Protein AF-D8MAG8-F1 (afdb_monomer_lite)

Sequence (169 aa):
MGEFAESNETASRCKIVIFSQKPRCLEIIASQLLDLYSNIHFLTVTSELCAEKRMEYVEHFQTDNEISILLATTGICGHGFSLTAASVVILVDHNFNPYVDVQAIDRCHRIGQKNAVMVYRLVSNEPNEERLMKYCYAFNYNPLVYKGLRNLSLQPSLRRTKGIERNRQ

pLDDT: mean 76.12, std 20.84, range [33.56, 95.81]

Radius of gyration: 21.83 Å; chains: 1; bounding box: 80×44×45 Å

Organism: Blastocystis hominis (NCBI:txid12968)

Secondary structure (DSSP, 8-state):
---------------EEEEES-HHHHHHHHHHHHHH-TT-EEEEE-TTS-HHHHHHHHHHHHH-SSEEEEEEEGGGGGG----TT-SEEEE-S--SSHHHHHHHHHHHS-TT--SPPEEEE---S-HHHHHHHHHHHHHHT-HHHHHHTTS----S-------------

InterPro domains:
  IPR001650 Helicase, C-terminal domain-like [PF00271] (10-112)
  IPR001650 Helicase, C-terminal domain-like [PS51194] (6-153)
  IPR001650 Helicase, C-terminal domain-like [SM00490] (27-112)
  IPR027417 P-loop containing nucleoside triphosphate hydrolase [G3DSA:3.40.50.300] (5-137)
  IPR027417 P-loop containing nucleoside triphosphate hydrolase [SSF52540] (12-135)
  IPR049730 SNF2/RAD5-like, C-terminal helicase domain [cd18793] (15-123)

Foldseek 3Di:
DDDDDPDPDPPLQAAEEEEDQDVVVLVVVVVVCVVVPVQAAEEEEEPPDDPVVNQVRLVCSQPPSSHRYYYYYLVCLVVDAANLNHQEYEYADADLALVSVVSVVCSNVDDPRPHHHHYHYDADPDPVSVVSVVNSVVVVPPCCVVVCVVPDPDDPDPPDDDDDDDDDD

Structure (mmCIF, N/CA/C/O backbone):
data_AF-D8MAG8-F1
#
_entry.id   AF-D8MAG8-F1
#
loop_
_atom_site.group_PDB
_atom_site.id
_atom_site.type_symbol
_atom_site.label_atom_id
_atom_site.label_alt_id
_atom_site.label_comp_id
_atom_site.label_asym_id
_atom_site.label_entity_id
_atom_site.label_seq_id
_atom_site.pdbx_PDB_ins_code
_atom_site.Cartn_x
_atom_site.Cartn_y
_atom_site.Cartn_z
_atom_site.occupancy
_atom_site.B_iso_or_equiv
_atom_site.auth_seq_id
_atom_site.auth_comp_id
_atom_site.auth_asym_id
_atom_site.auth_atom_id
_atom_site.pdbx_PDB_model_num
ATOM 1 N N . MET A 1 1 ? -22.197 -15.854 -17.498 1.00 35.06 1 MET A N 1
ATOM 2 C CA . MET A 1 1 ? -23.017 -14.967 -16.652 1.00 35.06 1 MET A CA 1
ATOM 3 C C . MET A 1 1 ? -22.955 -15.555 -15.250 1.00 35.06 1 MET A C 1
ATOM 5 O O . MET A 1 1 ? -23.605 -16.560 -15.013 1.00 35.06 1 MET A O 1
ATOM 9 N N . GLY A 1 2 ? -22.031 -15.091 -14.408 1.00 35.12 2 GLY A N 1
ATOM 10 C CA . GLY A 1 2 ? -21.872 -15.591 -13.040 1.00 35.12 2 GLY A CA 1
ATOM 11 C C . GLY A 1 2 ? -22.452 -14.561 -12.086 1.00 35.12 2 GLY A C 1
ATOM 12 O O . GLY A 1 2 ? -21.953 -13.440 -12.045 1.00 35.12 2 GLY A O 1
ATOM 13 N N . GLU A 1 3 ? -23.533 -14.925 -11.406 1.00 41.25 3 GLU A N 1
ATOM 14 C CA . GLU A 1 3 ? -24.166 -14.126 -10.360 1.00 41.25 3 GLU A CA 1
ATOM 15 C C . GLU A 1 3 ? -23.227 -14.050 -9.151 1.00 41.25 3 GLU A C 1
ATOM 17 O O . GLU A 1 3 ? -22.895 -15.068 -8.542 1.00 41.25 3 GLU A O 1
ATOM 22 N N . PHE A 1 4 ? -22.780 -12.843 -8.810 1.00 42.22 4 PHE A N 1
ATOM 23 C CA . PHE A 1 4 ? -22.153 -12.584 -7.520 1.00 42.22 4 PHE A CA 1
ATOM 24 C C . PHE A 1 4 ? -23.272 -12.289 -6.526 1.00 42.22 4 PHE A C 1
ATOM 26 O O . PHE A 1 4 ? -23.980 -11.294 -6.654 1.00 42.22 4 PHE A O 1
ATOM 33 N N . ALA A 1 5 ? -23.455 -13.206 -5.580 1.00 40.31 5 ALA A N 1
ATOM 34 C CA . ALA A 1 5 ? -24.407 -13.076 -4.493 1.00 40.31 5 ALA A CA 1
ATOM 35 C C . ALA A 1 5 ? -24.096 -11.828 -3.649 1.00 40.31 5 ALA A C 1
ATOM 37 O O . ALA A 1 5 ? -22.996 -11.692 -3.112 1.00 40.31 5 ALA A O 1
ATOM 38 N N . GLU A 1 6 ? -25.080 -10.942 -3.502 1.00 44.16 6 GLU A N 1
ATOM 39 C CA . GLU A 1 6 ? -25.105 -9.917 -2.458 1.00 44.16 6 GLU A CA 1
ATOM 40 C C . GLU A 1 6 ? -25.302 -10.601 -1.099 1.00 44.16 6 GLU A C 1
ATOM 42 O O . GLU A 1 6 ? -26.423 -10.825 -0.640 1.00 44.16 6 GLU A O 1
ATOM 47 N N . SER A 1 7 ? -24.207 -10.961 -0.433 1.00 39.91 7 SER A N 1
ATOM 48 C CA . SER A 1 7 ? -24.247 -11.301 0.988 1.00 39.91 7 SER A CA 1
ATOM 49 C C . SER A 1 7 ? -24.123 -10.019 1.812 1.00 39.91 7 SER A C 1
ATOM 51 O O . SER A 1 7 ? -23.028 -9.489 1.996 1.00 39.91 7 SER A O 1
ATOM 53 N N . ASN A 1 8 ? -25.264 -9.545 2.320 1.00 39.97 8 ASN A N 1
ATOM 54 C CA . ASN A 1 8 ? -25.395 -8.546 3.389 1.00 39.97 8 ASN A CA 1
ATOM 55 C C . ASN A 1 8 ? -24.852 -9.098 4.729 1.00 39.97 8 ASN A C 1
ATOM 57 O O . ASN A 1 8 ? -25.583 -9.265 5.703 1.00 39.97 8 ASN A O 1
ATOM 61 N N . GLU A 1 9 ? -23.562 -9.419 4.786 1.00 41.88 9 GLU A N 1
ATOM 62 C CA . GLU A 1 9 ? -22.833 -9.577 6.044 1.00 41.88 9 GLU A CA 1
ATOM 63 C C . GLU A 1 9 ? -22.405 -8.180 6.487 1.00 41.88 9 GLU A C 1
ATOM 65 O O . GLU A 1 9 ? -21.826 -7.451 5.686 1.00 41.88 9 GLU A O 1
ATOM 70 N N . THR A 1 10 ? -22.735 -7.796 7.728 1.00 40.91 10 THR A N 1
ATOM 71 C CA . THR A 1 10 ? -22.288 -6.581 8.433 1.00 40.91 10 THR A CA 1
ATOM 72 C C . THR A 1 10 ? -20.985 -6.074 7.834 1.00 40.91 10 THR A C 1
ATOM 74 O O . THR A 1 10 ? -19.954 -6.667 8.137 1.00 40.91 10 THR A O 1
ATOM 77 N N . ALA A 1 11 ? -21.035 -5.072 6.942 1.00 47.59 11 ALA A N 1
ATOM 78 C CA . ALA A 1 11 ? -19.896 -4.718 6.100 1.00 47.59 11 ALA A CA 1
ATOM 79 C C . ALA A 1 11 ? -18.703 -4.414 7.004 1.00 47.59 11 ALA A C 1
ATOM 81 O O . ALA A 1 11 ? -18.608 -3.335 7.594 1.00 47.59 11 ALA A O 1
ATOM 82 N N . SER A 1 12 ? -17.836 -5.410 7.196 1.00 54.12 12 SER A N 1
ATOM 83 C CA . SER A 1 12 ? -16.682 -5.295 8.063 1.00 54.12 12 SER A CA 1
ATOM 84 C C . SER A 1 12 ? -15.835 -4.240 7.392 1.00 54.12 12 SER A C 1
ATOM 86 O O . SER A 1 12 ? -15.347 -4.475 6.291 1.00 54.12 12 SER A O 1
ATOM 88 N N . ARG A 1 13 ? -15.790 -3.048 7.986 1.00 68.56 13 ARG A N 1
ATOM 89 C CA . ARG A 1 13 ? -15.287 -1.832 7.349 1.00 68.56 13 ARG A CA 1
ATOM 90 C C . ARG A 1 13 ? -13.911 -2.116 6.744 1.00 68.56 13 ARG A C 1
ATOM 92 O O . AR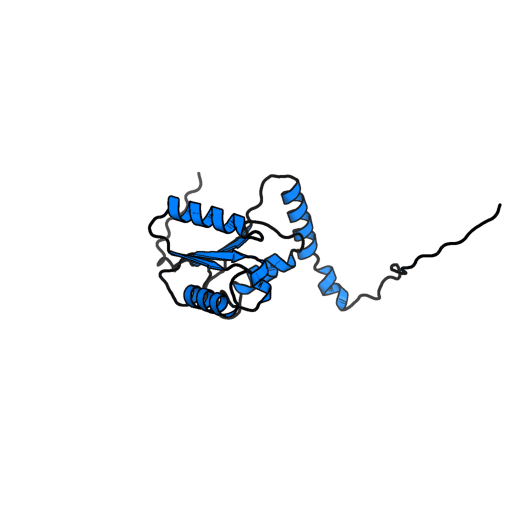G A 1 13 ? -12.940 -2.319 7.470 1.00 68.56 13 ARG A O 1
ATOM 99 N N . CYS A 1 14 ? -13.869 -2.241 5.418 1.00 84.25 14 CYS A N 1
ATOM 100 C CA . CYS A 1 14 ? -12.692 -2.720 4.710 1.00 84.25 14 CYS A CA 1
ATOM 101 C C . CYS A 1 14 ? -11.677 -1.588 4.615 1.00 84.25 14 CYS A C 1
ATOM 103 O O . CYS A 1 14 ? -11.931 -0.587 3.947 1.00 84.25 14 CYS A O 1
ATOM 105 N N . LYS A 1 15 ? -10.518 -1.761 5.251 1.00 91.56 15 LYS A N 1
ATOM 106 C CA . LYS A 1 15 ? -9.388 -0.849 5.075 1.00 91.56 15 LYS A CA 1
ATOM 107 C C . LYS A 1 15 ? -8.450 -1.383 4.006 1.00 91.56 15 LYS A C 1
ATOM 109 O O . LYS A 1 15 ? -8.088 -2.565 4.016 1.00 91.56 15 LYS A O 1
ATOM 114 N N . ILE A 1 16 ? -8.067 -0.504 3.091 1.00 93.44 16 ILE A N 1
ATOM 115 C CA . ILE A 1 16 ? -7.278 -0.836 1.908 1.00 93.44 16 ILE A CA 1
ATOM 116 C C . ILE A 1 16 ? -5.921 -0.149 2.012 1.00 93.44 16 ILE A C 1
ATOM 118 O O . ILE A 1 16 ? -5.845 1.047 2.282 1.00 93.44 16 ILE A O 1
ATOM 122 N N . VAL A 1 17 ? -4.849 -0.894 1.763 1.00 94.69 17 VAL A N 1
ATOM 123 C CA . VAL A 1 17 ? -3.503 -0.340 1.599 1.00 94.69 17 VAL A CA 1
ATOM 124 C C . VAL A 1 17 ? -3.076 -0.530 0.155 1.00 94.69 17 VAL A C 1
ATOM 126 O O . VAL A 1 17 ? -3.092 -1.646 -0.361 1.00 94.69 17 VAL A O 1
ATOM 129 N N . ILE A 1 18 ? -2.683 0.558 -0.492 1.00 95.75 18 ILE A N 1
ATOM 130 C CA . ILE A 1 18 ? -2.196 0.564 -1.866 1.00 95.75 18 ILE A CA 1
ATOM 131 C C . ILE A 1 18 ? -0.706 0.874 -1.825 1.00 95.75 18 ILE A C 1
ATOM 133 O O . ILE A 1 18 ? -0.300 1.960 -1.406 1.00 95.75 18 ILE A O 1
ATOM 137 N N . PHE A 1 19 ? 0.105 -0.083 -2.263 1.00 95.44 19 PHE A N 1
ATOM 138 C CA . PHE A 1 19 ? 1.544 0.078 -2.368 1.00 95.44 19 PHE A CA 1
ATOM 139 C C . PHE A 1 19 ? 1.981 0.387 -3.796 1.00 95.44 19 PHE A C 1
ATOM 141 O O . PHE A 1 19 ? 1.506 -0.213 -4.761 1.00 95.44 19 PHE A O 1
ATOM 148 N N . SER A 1 20 ? 2.953 1.288 -3.898 1.00 95.31 20 SER A N 1
ATOM 149 C CA . SER A 1 20 ? 3.675 1.617 -5.127 1.00 95.31 20 SER A CA 1
ATOM 150 C C . SER A 1 20 ? 5.149 1.866 -4.807 1.00 95.31 20 SER A C 1
ATOM 152 O O . SER A 1 20 ? 5.489 2.338 -3.726 1.00 95.31 20 SER A O 1
ATOM 154 N N . GLN A 1 21 ? 6.067 1.600 -5.722 1.00 92.38 21 GLN A N 1
ATOM 155 C CA . GLN A 1 21 ? 7.466 1.997 -5.589 1.00 92.38 21 GLN A CA 1
ATOM 156 C C . GLN A 1 21 ? 7.632 3.491 -5.842 1.00 92.38 21 GLN A C 1
ATOM 158 O O . GLN A 1 21 ? 8.454 4.141 -5.196 1.00 92.38 21 GLN A O 1
ATOM 163 N N . LYS A 1 22 ? 6.854 4.048 -6.776 1.00 91.00 22 LYS A N 1
ATOM 164 C CA . LYS A 1 22 ? 6.976 5.446 -7.198 1.00 91.00 22 LYS A CA 1
ATOM 165 C C . LYS A 1 22 ? 5.960 6.339 -6.474 1.00 91.00 22 LYS A C 1
ATOM 167 O O . LYS A 1 22 ? 4.758 6.102 -6.625 1.00 91.00 22 LYS A O 1
ATOM 172 N N . PRO A 1 23 ? 6.402 7.413 -5.787 1.00 91.75 23 PRO A N 1
ATOM 173 C CA . PRO A 1 23 ? 5.504 8.398 -5.174 1.00 91.75 23 PRO A CA 1
ATOM 174 C C . PRO A 1 23 ? 4.551 9.037 -6.189 1.00 91.75 23 PRO A C 1
ATOM 176 O O . PRO A 1 23 ? 3.357 9.130 -5.941 1.00 91.75 23 PRO A O 1
ATOM 179 N N . ARG A 1 24 ? 5.053 9.354 -7.389 1.00 93.00 24 ARG A N 1
ATOM 180 C CA . ARG A 1 24 ? 4.252 9.934 -8.478 1.00 93.00 24 ARG A CA 1
ATOM 181 C C . ARG A 1 24 ? 3.048 9.075 -8.878 1.00 93.00 24 ARG A C 1
ATOM 183 O O . ARG A 1 24 ? 2.018 9.604 -9.273 1.00 93.00 24 ARG A O 1
ATOM 190 N N . CYS A 1 25 ? 3.158 7.750 -8.788 1.00 93.50 25 CYS A N 1
ATOM 191 C CA . CYS A 1 25 ? 2.019 6.869 -9.050 1.00 93.50 25 CYS A CA 1
ATOM 192 C C . CYS A 1 25 ? 0.954 7.000 -7.953 1.00 93.50 25 CYS A C 1
ATOM 194 O O . CYS A 1 25 ? -0.231 7.004 -8.266 1.00 93.50 25 CYS A O 1
ATOM 196 N N . LEU A 1 26 ? 1.362 7.175 -6.691 1.00 94.62 26 LEU A N 1
ATOM 197 C CA . LEU A 1 26 ? 0.430 7.432 -5.590 1.00 94.62 26 LEU A CA 1
ATOM 198 C C . LEU A 1 26 ? -0.274 8.781 -5.750 1.00 94.62 26 LEU A C 1
ATOM 200 O O . LEU A 1 26 ? -1.460 8.861 -5.471 1.00 94.62 26 LEU A O 1
ATOM 204 N N . GLU A 1 27 ? 0.421 9.813 -6.232 1.00 93.88 27 GLU A N 1
ATOM 205 C CA . GLU A 1 27 ? -0.180 11.126 -6.513 1.00 93.88 27 GLU A CA 1
ATOM 206 C C . GLU A 1 27 ? -1.284 11.036 -7.574 1.00 93.88 27 GLU A C 1
ATOM 208 O O . GLU A 1 27 ? -2.358 11.600 -7.389 1.00 93.88 27 GLU A O 1
ATOM 213 N N . ILE A 1 28 ? -1.047 10.283 -8.655 1.00 95.38 28 ILE A N 1
ATOM 214 C CA . ILE A 1 28 ? -2.046 10.060 -9.714 1.00 95.38 28 ILE A CA 1
ATOM 215 C C . ILE A 1 28 ? -3.252 9.287 -9.169 1.00 95.38 28 ILE A C 1
ATOM 217 O O . ILE A 1 28 ? -4.396 9.625 -9.464 1.00 95.38 28 ILE A O 1
ATOM 221 N N . ILE A 1 29 ? -3.011 8.256 -8.357 1.00 94.00 29 ILE A N 1
ATOM 222 C CA . ILE A 1 29 ? -4.090 7.489 -7.726 1.00 94.00 29 ILE A CA 1
ATOM 223 C C . ILE A 1 29 ? -4.879 8.385 -6.767 1.00 94.00 29 ILE A C 1
ATOM 225 O O . ILE A 1 29 ? -6.104 8.364 -6.787 1.00 94.00 29 ILE A O 1
ATOM 229 N N . ALA A 1 30 ? -4.200 9.208 -5.968 1.00 93.81 30 ALA A N 1
ATOM 230 C CA . ALA A 1 30 ? -4.830 10.152 -5.053 1.00 93.81 30 ALA A CA 1
ATOM 231 C C . ALA A 1 30 ? -5.722 11.160 -5.789 1.00 93.81 30 ALA A C 1
ATOM 233 O O . ALA A 1 30 ? -6.856 11.376 -5.367 1.00 93.81 30 ALA A O 1
ATOM 234 N N . SER A 1 31 ? -5.252 11.741 -6.901 1.00 93.44 31 SER A N 1
ATOM 235 C CA . SER A 1 31 ? -6.069 12.672 -7.687 1.00 93.44 31 SER A CA 1
ATOM 236 C C . SER A 1 31 ? -7.296 11.978 -8.278 1.00 93.44 31 SER A C 1
ATOM 238 O O . SER A 1 31 ? -8.402 12.491 -8.158 1.00 93.44 31 SER A O 1
ATOM 240 N N . GLN A 1 32 ? -7.135 10.768 -8.824 1.00 93.38 32 GLN A N 1
ATOM 241 C CA . GLN A 1 32 ? -8.263 9.998 -9.357 1.00 93.38 32 GLN A CA 1
ATOM 242 C C . GLN A 1 32 ? -9.267 9.581 -8.277 1.00 93.38 32 GLN A C 1
ATOM 244 O O . GLN A 1 32 ? -10.468 9.565 -8.533 1.00 93.38 32 GLN A O 1
ATOM 249 N N . LEU A 1 33 ? -8.799 9.250 -7.071 1.00 91.44 33 LEU A N 1
ATOM 250 C CA . LEU A 1 33 ? -9.677 8.930 -5.946 1.00 91.44 33 LEU A CA 1
ATOM 251 C C . LEU A 1 33 ? -10.541 10.132 -5.558 1.00 91.44 33 LEU A C 1
ATOM 253 O O . LEU A 1 33 ? -11.737 9.951 -5.346 1.00 91.44 33 LEU A O 1
ATOM 257 N N . LEU A 1 34 ? -9.959 11.334 -5.512 1.00 90.44 34 LEU A N 1
ATOM 258 C CA . LEU A 1 34 ? -10.693 12.570 -5.225 1.00 90.44 34 LEU A CA 1
ATOM 259 C C . LEU A 1 34 ? -11.706 12.915 -6.324 1.00 90.44 34 LEU A C 1
ATOM 261 O O . LEU A 1 34 ? -12.819 13.329 -6.009 1.00 90.44 34 LEU A O 1
ATOM 265 N N . ASP A 1 35 ? -11.341 12.717 -7.592 1.00 91.12 35 ASP A N 1
ATOM 266 C CA . ASP A 1 35 ? -12.214 13.014 -8.734 1.00 91.12 35 ASP A CA 1
ATOM 267 C C . ASP A 1 35 ? -13.422 12.066 -8.809 1.00 91.12 35 ASP A C 1
ATOM 269 O O . ASP A 1 35 ? -14.524 12.475 -9.178 1.00 91.12 35 ASP A O 1
ATOM 273 N N . LEU A 1 36 ? -13.224 10.788 -8.472 1.00 90.81 36 LEU A N 1
ATOM 274 C CA . LEU A 1 36 ? -14.265 9.759 -8.556 1.00 90.81 36 LEU A CA 1
ATOM 275 C C . LEU A 1 36 ? -15.123 9.672 -7.290 1.00 90.81 36 LEU A C 1
ATOM 277 O O . LEU A 1 36 ? -16.294 9.296 -7.372 1.00 90.81 36 LEU A O 1
ATOM 281 N N . TYR A 1 37 ? -14.557 9.994 -6.124 1.00 88.62 37 TYR A N 1
ATOM 282 C CA . TYR A 1 37 ? -15.207 9.798 -4.834 1.00 88.62 37 TYR A CA 1
ATOM 283 C C . TYR A 1 37 ? -14.990 10.994 -3.902 1.00 88.62 37 TYR A C 1
ATOM 285 O O . TYR A 1 37 ? -13.943 11.150 -3.281 1.00 88.62 37 TYR A O 1
ATOM 293 N N . SER A 1 38 ? -16.036 11.798 -3.707 1.00 83.12 38 SER A N 1
ATOM 294 C CA . SER A 1 38 ? -15.980 12.996 -2.856 1.00 83.12 38 SER A CA 1
ATOM 295 C C . SER A 1 38 ? -15.907 12.707 -1.350 1.00 83.12 38 SER A C 1
ATOM 297 O O . SER A 1 38 ? -15.521 13.579 -0.579 1.00 83.12 38 SER A O 1
ATOM 299 N N . ASN A 1 39 ? -16.301 11.503 -0.920 1.00 85.44 39 ASN A N 1
ATOM 300 C CA . ASN A 1 39 ? -16.507 11.162 0.495 1.00 85.44 39 ASN A CA 1
ATOM 301 C C . ASN A 1 39 ? -15.486 10.136 1.023 1.00 85.44 39 ASN A C 1
ATOM 303 O O . ASN A 1 39 ? -15.727 9.504 2.050 1.00 85.44 39 ASN A O 1
ATOM 307 N N . ILE A 1 40 ? -14.383 9.904 0.304 1.00 86.81 40 ILE A N 1
ATOM 308 C CA . ILE A 1 40 ? -13.348 8.955 0.728 1.00 86.81 40 ILE A CA 1
ATOM 309 C C . ILE A 1 40 ? -12.214 9.703 1.419 1.00 86.81 40 ILE A C 1
ATOM 311 O O . ILE A 1 40 ? -11.558 10.557 0.828 1.00 86.81 40 ILE A O 1
ATOM 315 N N . HIS A 1 41 ? -11.932 9.303 2.657 1.00 91.00 41 HIS A N 1
ATOM 316 C CA . HIS A 1 41 ? -10.756 9.758 3.386 1.00 91.00 41 HIS A CA 1
ATOM 317 C C . HIS A 1 41 ? -9.602 8.777 3.186 1.00 91.00 41 HIS A C 1
ATOM 319 O O . HIS A 1 41 ? -9.732 7.568 3.424 1.00 91.00 41 HIS A O 1
ATOM 325 N N . PHE A 1 42 ? -8.462 9.316 2.759 1.00 93.75 42 PHE A N 1
ATOM 326 C CA . PHE A 1 42 ? -7.232 8.564 2.581 1.00 93.75 42 PHE A CA 1
ATOM 327 C C . PHE A 1 42 ? -6.028 9.318 3.135 1.00 93.75 42 PHE A C 1
ATOM 329 O O . PHE A 1 42 ? -6.022 10.544 3.222 1.00 93.75 42 PHE A O 1
ATOM 336 N N . LEU A 1 43 ? -4.996 8.562 3.493 1.00 95.06 43 LEU A N 1
ATOM 337 C CA . LEU A 1 43 ? -3.696 9.094 3.886 1.00 95.06 43 LEU A CA 1
ATOM 338 C C . LEU A 1 43 ? -2.632 8.644 2.895 1.00 95.06 43 LEU A C 1
ATOM 340 O O . LEU A 1 43 ? -2.704 7.537 2.365 1.00 95.06 43 LEU A O 1
ATOM 344 N N . THR A 1 44 ? -1.613 9.477 2.698 1.00 95.00 44 THR A N 1
ATOM 345 C CA . THR A 1 44 ? -0.460 9.150 1.855 1.00 95.00 44 THR A CA 1
ATOM 346 C C . THR A 1 44 ? 0.811 9.162 2.688 1.00 95.00 44 THR A C 1
ATOM 348 O O . THR A 1 44 ? 1.140 10.163 3.322 1.00 95.00 44 THR A O 1
ATOM 351 N N . VAL A 1 45 ? 1.546 8.052 2.672 1.00 93.88 45 VAL A N 1
ATOM 352 C CA . VAL A 1 45 ? 2.793 7.867 3.411 1.00 93.88 45 VAL A CA 1
ATOM 353 C C . VAL A 1 45 ? 3.919 7.546 2.436 1.00 93.88 45 VAL A C 1
ATOM 355 O O . VAL A 1 45 ? 4.003 6.456 1.868 1.00 93.88 45 VAL A O 1
ATOM 358 N N . THR A 1 46 ? 4.825 8.501 2.259 1.00 91.88 46 THR A N 1
ATOM 359 C CA . THR A 1 46 ? 6.018 8.347 1.421 1.00 91.88 46 THR A CA 1
ATOM 360 C C . THR A 1 46 ? 7.280 8.264 2.277 1.00 91.88 46 THR A C 1
ATOM 362 O O . THR A 1 46 ? 7.273 8.521 3.482 1.00 91.88 46 THR A O 1
ATOM 365 N N . SER A 1 47 ? 8.400 7.897 1.656 1.00 84.75 47 SER A N 1
ATOM 366 C CA . SER A 1 47 ? 9.718 7.882 2.302 1.00 84.75 47 SER A CA 1
ATOM 367 C C . SER A 1 47 ? 10.266 9.277 2.611 1.00 84.75 47 SER A C 1
ATOM 369 O O . SER A 1 47 ? 11.209 9.384 3.385 1.00 84.75 47 SER A O 1
ATOM 371 N N . GLU A 1 48 ? 9.695 10.319 2.007 1.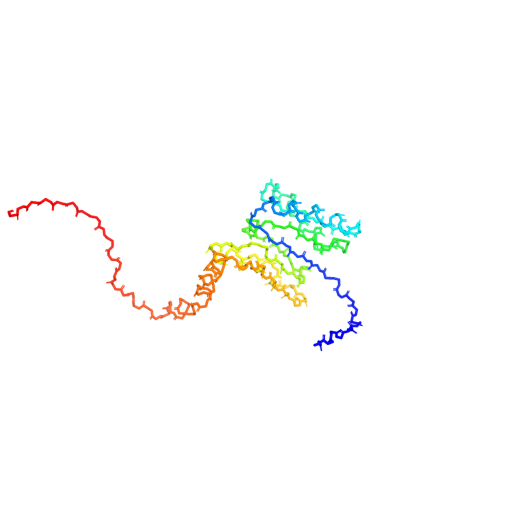00 86.44 48 GLU A N 1
ATOM 372 C CA . GLU A 1 48 ? 10.106 11.716 2.187 1.00 86.44 48 GLU A CA 1
ATOM 373 C C . GLU A 1 48 ? 9.548 12.325 3.480 1.00 86.44 48 GLU A C 1
ATOM 375 O O . GLU A 1 48 ? 10.110 13.281 4.012 1.00 86.44 48 GLU A O 1
ATOM 380 N N . LEU A 1 49 ? 8.465 11.757 4.021 1.00 88.62 49 LEU A N 1
ATOM 381 C CA . LEU A 1 49 ? 7.929 12.160 5.317 1.00 88.62 49 LEU A CA 1
ATOM 382 C C . LEU A 1 49 ? 8.902 11.803 6.448 1.00 88.62 49 LEU A C 1
ATOM 384 O O . LEU A 1 49 ? 9.490 10.716 6.476 1.00 88.62 49 LEU A O 1
ATOM 388 N N . CYS A 1 50 ? 9.019 12.698 7.433 1.00 90.94 50 CYS A N 1
ATOM 389 C CA . CYS A 1 50 ? 9.808 12.430 8.631 1.00 90.94 50 CYS A CA 1
ATOM 390 C C . CYS A 1 50 ? 9.249 11.227 9.409 1.00 90.94 50 CYS A C 1
ATOM 392 O O . CYS A 1 50 ? 8.065 10.893 9.328 1.00 90.94 50 CYS A O 1
ATOM 394 N N . ALA A 1 51 ? 10.112 10.550 10.171 1.00 88.94 51 ALA A N 1
ATOM 395 C CA . ALA A 1 51 ? 9.746 9.325 10.881 1.00 88.94 51 ALA A CA 1
ATOM 396 C C . ALA A 1 51 ? 8.545 9.506 11.826 1.00 88.94 51 ALA A C 1
ATOM 398 O O . ALA A 1 51 ? 7.671 8.645 11.847 1.00 88.94 51 ALA A O 1
ATOM 399 N N . GLU A 1 52 ? 8.483 10.635 12.531 1.00 90.62 52 GLU A N 1
ATOM 400 C CA . GLU A 1 52 ? 7.399 10.990 13.454 1.00 90.62 52 GLU A CA 1
ATOM 401 C C . GLU A 1 52 ? 6.047 11.068 12.733 1.00 90.62 52 GLU A C 1
ATOM 403 O O . GLU A 1 52 ? 5.132 10.323 13.074 1.00 90.62 52 GLU A O 1
ATOM 408 N N . LYS A 1 53 ? 5.954 11.857 11.652 1.00 91.56 53 LYS A N 1
ATOM 409 C CA . LYS A 1 53 ? 4.722 11.985 10.853 1.00 91.56 53 LYS A CA 1
ATOM 410 C C . LYS A 1 53 ? 4.289 10.671 10.211 1.00 91.56 53 LYS A C 1
ATOM 412 O O . LYS A 1 53 ? 3.100 10.401 10.088 1.00 91.56 53 LYS A O 1
ATOM 417 N N . ARG A 1 54 ? 5.242 9.829 9.792 1.00 91.44 54 ARG A N 1
ATOM 418 C CA . ARG A 1 54 ? 4.912 8.498 9.254 1.00 91.44 54 ARG A CA 1
ATOM 419 C C . ARG A 1 54 ? 4.244 7.623 10.310 1.00 91.44 54 ARG A C 1
ATOM 421 O O . ARG A 1 54 ? 3.283 6.936 9.984 1.00 91.44 54 ARG A O 1
ATOM 428 N N . MET A 1 55 ? 4.747 7.636 11.546 1.00 90.50 55 MET A N 1
ATOM 429 C CA . MET A 1 55 ? 4.139 6.880 12.643 1.00 90.50 55 MET A CA 1
ATOM 430 C C . MET A 1 55 ? 2.755 7.422 12.992 1.00 90.50 55 MET A C 1
ATOM 432 O O . MET A 1 55 ? 1.828 6.629 13.096 1.00 90.50 55 MET A O 1
ATOM 436 N N . GLU A 1 56 ? 2.605 8.745 13.060 1.00 93.19 56 GLU A N 1
ATOM 437 C CA . GLU A 1 56 ? 1.317 9.412 13.273 1.00 93.19 56 GLU A CA 1
ATOM 438 C C . GLU A 1 56 ? 0.283 8.981 12.219 1.00 93.19 56 GLU A C 1
ATOM 440 O O . GLU A 1 56 ? -0.793 8.502 12.562 1.00 93.19 56 GLU A O 1
ATOM 445 N N . TYR A 1 57 ? 0.618 9.040 10.927 1.00 94.12 57 TYR A N 1
ATOM 446 C CA . TYR A 1 57 ? -0.315 8.653 9.857 1.00 94.12 57 TYR A CA 1
ATOM 447 C C . TYR A 1 57 ? -0.669 7.164 9.885 1.00 94.12 57 TYR A C 1
ATOM 449 O O . TYR A 1 57 ? -1.809 6.788 9.615 1.00 94.12 57 TYR A O 1
ATOM 457 N N . VAL A 1 58 ? 0.290 6.303 10.227 1.00 92.31 58 VAL A N 1
ATOM 458 C CA . VAL A 1 58 ? 0.038 4.864 10.378 1.00 92.31 58 VAL A CA 1
ATOM 459 C C . VAL A 1 58 ? -0.843 4.575 11.595 1.00 92.31 58 VAL A C 1
ATOM 461 O O . VAL A 1 58 ? -1.682 3.675 11.538 1.00 92.31 58 VAL A O 1
ATOM 464 N N . GLU A 1 59 ? -0.677 5.316 12.687 1.00 92.56 59 GLU A N 1
ATOM 465 C CA . GLU A 1 59 ? -1.530 5.208 13.868 1.00 92.56 59 GLU A CA 1
ATOM 466 C C . GLU A 1 59 ? -2.953 5.675 13.557 1.00 92.56 59 GLU A C 1
ATOM 468 O O . GLU A 1 59 ? -3.892 4.915 13.788 1.00 92.56 59 GLU A O 1
ATOM 473 N N . HIS A 1 60 ? -3.108 6.843 12.927 1.00 93.62 60 HIS A N 1
ATOM 474 C CA . HIS A 1 60 ? -4.398 7.346 12.449 1.00 93.62 60 HIS A CA 1
ATOM 475 C C . HIS A 1 60 ? -5.096 6.342 11.530 1.00 93.62 60 HIS A C 1
ATOM 477 O O . HIS A 1 60 ? -6.265 6.030 11.728 1.00 93.62 60 HIS A O 1
ATOM 483 N N . PHE A 1 61 ? -4.379 5.756 10.568 1.00 93.50 61 PHE A N 1
ATOM 484 C CA . PHE A 1 61 ? -4.952 4.721 9.709 1.00 93.50 61 PHE A CA 1
ATOM 485 C C . PHE A 1 61 ? -5.431 3.491 10.491 1.00 93.50 61 PHE A C 1
ATOM 487 O O . PHE A 1 61 ? -6.372 2.825 10.064 1.00 93.50 61 PHE A O 1
ATOM 494 N N . GLN A 1 62 ? -4.815 3.150 11.623 1.00 90.19 62 GLN A N 1
ATOM 495 C CA . GLN A 1 62 ? -5.238 2.005 12.428 1.00 90.19 62 GLN A CA 1
ATOM 496 C C . GLN A 1 62 ? -6.429 2.326 13.332 1.00 90.19 62 GLN A C 1
ATOM 498 O O . GLN A 1 62 ? -7.344 1.505 13.420 1.00 90.19 62 GLN A O 1
ATOM 503 N N . THR A 1 63 ? -6.436 3.496 13.968 1.00 91.19 63 THR A N 1
ATOM 504 C CA . THR A 1 63 ? -7.413 3.872 15.000 1.00 91.19 63 THR A CA 1
ATOM 505 C C . THR A 1 63 ? -8.663 4.537 14.435 1.00 91.19 63 THR A C 1
ATOM 507 O O . THR A 1 63 ? -9.762 4.278 14.924 1.00 91.19 63 THR A O 1
ATOM 510 N N . ASP A 1 64 ? -8.517 5.351 13.393 1.00 91.62 64 ASP A N 1
ATOM 511 C CA . ASP A 1 64 ? -9.606 6.125 12.813 1.00 91.62 64 ASP A CA 1
ATOM 512 C C . ASP A 1 64 ? -10.410 5.286 11.815 1.00 91.62 64 ASP A C 1
ATOM 514 O O . ASP A 1 64 ? -9.862 4.674 10.896 1.00 91.62 64 ASP A O 1
ATOM 518 N N . ASN A 1 65 ? -11.727 5.237 11.992 1.00 87.25 65 ASN A N 1
ATOM 519 C CA . ASN A 1 65 ? -12.627 4.491 11.118 1.00 87.25 65 ASN A CA 1
ATOM 520 C C . ASN A 1 65 ? -13.077 5.301 9.897 1.00 87.25 65 ASN A C 1
ATOM 522 O O . ASN A 1 65 ? -13.614 4.718 8.953 1.00 87.25 65 ASN A O 1
ATOM 526 N N . GLU A 1 66 ? -12.894 6.618 9.882 1.00 89.75 66 GLU A N 1
ATOM 527 C CA . GLU A 1 66 ? -13.212 7.451 8.719 1.00 89.75 66 GLU A CA 1
ATOM 528 C C . GLU A 1 66 ? -12.226 7.189 7.575 1.00 89.75 66 GLU A C 1
ATOM 530 O O . GLU A 1 66 ? -12.616 7.129 6.406 1.00 89.75 66 GLU A O 1
ATOM 535 N N . ILE A 1 67 ? -10.969 6.903 7.920 1.00 91.88 67 ILE A N 1
ATOM 536 C CA . ILE A 1 67 ? -9.894 6.630 6.969 1.00 91.88 67 ILE A CA 1
ATOM 537 C C . ILE A 1 67 ? -10.013 5.201 6.438 1.00 91.88 67 ILE A C 1
ATOM 539 O O . ILE A 1 67 ? -9.801 4.217 7.151 1.00 91.88 67 ILE A O 1
ATOM 543 N N . SER A 1 68 ? -10.335 5.095 5.151 1.00 91.62 68 SER A N 1
ATOM 544 C CA . SER A 1 68 ? -10.579 3.806 4.492 1.00 91.62 68 SER A CA 1
ATOM 545 C C . SER A 1 68 ? -9.397 3.344 3.638 1.00 91.62 68 SER A C 1
ATOM 547 O O . SER A 1 68 ? -9.224 2.142 3.431 1.00 91.62 68 SER A O 1
ATOM 549 N N . ILE A 1 69 ? -8.566 4.275 3.154 1.00 94.38 69 ILE A N 1
ATOM 550 C CA . ILE A 1 69 ? -7.468 3.978 2.225 1.00 94.38 69 ILE A CA 1
ATOM 551 C C . ILE A 1 69 ? -6.146 4.558 2.741 1.00 94.38 69 ILE A C 1
ATOM 553 O O . ILE A 1 69 ? -6.075 5.706 3.174 1.00 94.38 69 ILE A O 1
ATOM 557 N N . LEU A 1 70 ? -5.079 3.770 2.644 1.00 95.25 70 LEU A N 1
ATOM 558 C CA . LEU A 1 70 ? -3.704 4.209 2.857 1.00 95.25 70 LEU A CA 1
ATOM 559 C C . LEU A 1 70 ? -2.898 4.017 1.573 1.00 95.25 70 LEU A C 1
ATOM 561 O O . LEU A 1 70 ? -2.739 2.897 1.091 1.00 95.25 70 LEU A O 1
ATOM 565 N N . LEU A 1 71 ? -2.356 5.103 1.041 1.00 95.81 71 LEU A N 1
ATOM 566 C CA . LEU A 1 71 ? -1.417 5.106 -0.073 1.00 95.81 71 LEU A CA 1
ATOM 567 C C . LEU A 1 71 ? -0.000 5.091 0.501 1.00 95.81 71 LEU A C 1
ATOM 569 O O . LEU A 1 71 ? 0.379 6.002 1.230 1.00 95.81 71 LEU A O 1
ATOM 573 N N . ALA A 1 72 ? 0.795 4.071 0.203 1.00 95.19 72 ALA A N 1
ATOM 574 C CA . ALA A 1 72 ? 2.110 3.897 0.810 1.00 95.19 72 ALA A CA 1
ATOM 575 C C . ALA A 1 72 ? 3.179 3.555 -0.225 1.00 95.19 72 ALA A C 1
ATOM 577 O O . ALA A 1 72 ? 2.933 2.801 -1.167 1.00 95.19 72 ALA A O 1
ATOM 578 N N . THR A 1 73 ? 4.403 4.060 -0.045 1.00 94.19 73 THR A N 1
ATOM 579 C CA . THR A 1 73 ? 5.516 3.577 -0.870 1.00 94.19 73 THR A CA 1
ATOM 580 C C . THR A 1 73 ? 6.066 2.247 -0.351 1.00 94.19 73 THR A C 1
ATOM 582 O O . THR A 1 73 ? 6.211 2.049 0.849 1.00 94.19 73 THR A O 1
ATOM 585 N N . THR A 1 74 ? 6.455 1.307 -1.211 1.00 90.81 74 THR A N 1
ATOM 586 C CA . THR A 1 74 ? 7.068 0.042 -0.736 1.00 90.81 74 THR A CA 1
ATOM 587 C C . THR A 1 74 ? 8.376 0.278 0.032 1.00 90.81 74 THR A C 1
ATOM 589 O O . THR A 1 74 ? 8.727 -0.484 0.932 1.00 90.81 74 THR A O 1
ATOM 592 N N . GLY A 1 75 ? 9.068 1.389 -0.244 1.00 84.50 75 GLY A N 1
ATOM 593 C CA . GLY A 1 75 ? 10.279 1.797 0.470 1.00 84.50 75 GLY A CA 1
ATOM 594 C C . GLY A 1 75 ? 10.072 2.083 1.963 1.00 84.50 75 GLY A C 1
ATOM 595 O O . GLY A 1 75 ? 11.013 1.938 2.746 1.00 84.50 75 GLY A O 1
ATOM 596 N N . ILE A 1 76 ? 8.858 2.441 2.404 1.00 84.81 76 ILE A N 1
ATOM 597 C CA . ILE A 1 76 ? 8.611 2.654 3.836 1.00 84.81 76 ILE A CA 1
ATOM 598 C C . ILE A 1 76 ? 8.547 1.328 4.611 1.00 84.81 76 ILE A C 1
ATOM 600 O O . ILE A 1 76 ? 8.891 1.309 5.791 1.00 84.81 76 ILE A O 1
ATOM 604 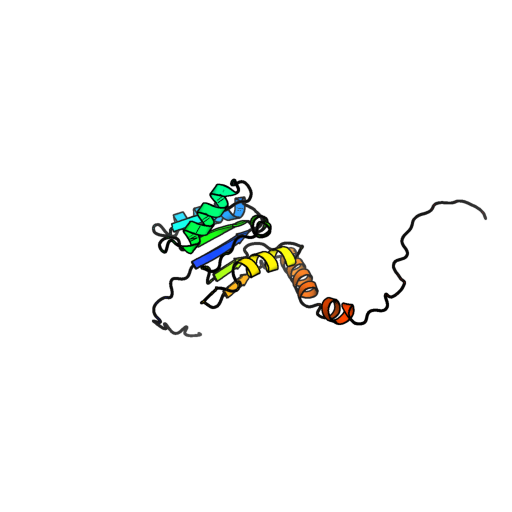N N . CYS A 1 77 ? 8.246 0.194 3.972 1.00 78.88 77 CYS A N 1
ATOM 605 C CA . CYS A 1 77 ? 8.051 -1.100 4.643 1.00 78.88 77 CYS A CA 1
ATOM 606 C C . CYS A 1 77 ? 9.279 -1.608 5.431 1.00 78.88 77 CYS A C 1
ATOM 608 O O . CYS A 1 77 ? 9.117 -2.363 6.396 1.00 78.88 77 CYS A O 1
ATOM 610 N N . GLY A 1 78 ? 10.487 -1.131 5.105 1.00 74.88 78 GLY A N 1
ATOM 611 C CA . GLY A 1 78 ? 11.722 -1.415 5.847 1.00 74.88 78 GLY A CA 1
ATOM 612 C C . GLY A 1 78 ? 11.805 -0.795 7.252 1.00 74.88 78 GLY A C 1
ATOM 613 O O . GLY A 1 78 ? 12.687 -1.164 8.019 1.00 74.88 78 GLY A O 1
ATOM 614 N N . HIS A 1 79 ? 10.885 0.104 7.622 1.00 76.81 79 HIS A N 1
ATOM 615 C CA . HIS A 1 79 ? 10.953 0.894 8.861 1.00 76.81 79 HIS A CA 1
ATOM 616 C C . HIS A 1 79 ? 10.201 0.279 10.058 1.00 76.81 79 HIS A C 1
ATOM 618 O O . HIS A 1 79 ? 10.169 0.870 11.130 1.00 76.81 79 HIS A O 1
ATOM 624 N N . GLY A 1 80 ? 9.604 -0.908 9.908 1.00 74.56 80 GLY A N 1
ATOM 625 C CA . GLY A 1 80 ? 9.125 -1.702 11.051 1.00 74.56 80 GLY A CA 1
ATOM 626 C C . GLY A 1 80 ? 7.732 -1.384 11.613 1.00 74.56 80 GLY A C 1
ATOM 627 O O . GLY A 1 80 ? 7.380 -1.961 12.639 1.00 74.56 80 GLY A O 1
ATOM 628 N N . PHE A 1 81 ? 6.916 -0.549 10.961 1.00 84.38 81 PHE A N 1
ATOM 629 C CA . PHE A 1 81 ? 5.532 -0.289 11.393 1.00 84.38 81 PHE A CA 1
ATOM 630 C C . PHE A 1 81 ? 4.579 -1.474 11.128 1.00 84.38 81 PHE A C 1
ATOM 632 O O . PHE A 1 81 ? 4.893 -2.380 10.354 1.00 84.38 81 PHE A O 1
ATOM 639 N N . SER A 1 82 ? 3.412 -1.471 11.780 1.00 87.69 82 SER A N 1
ATOM 640 C CA . SER A 1 82 ? 2.357 -2.489 11.643 1.00 87.69 82 SER A CA 1
ATOM 641 C C . SER A 1 82 ? 1.144 -1.909 10.919 1.00 87.69 82 SER A C 1
ATOM 643 O O . SER A 1 82 ? 0.758 -0.783 11.206 1.00 87.69 82 SER A O 1
ATOM 645 N N . LEU A 1 83 ? 0.539 -2.668 10.004 1.00 89.25 83 LEU A N 1
ATOM 646 C CA . LEU A 1 83 ? -0.683 -2.293 9.279 1.00 89.25 83 LEU A CA 1
ATOM 647 C C . LEU A 1 83 ? -1.796 -3.324 9.515 1.00 89.25 83 LEU A C 1
ATOM 649 O O . LEU A 1 83 ? -2.518 -3.701 8.598 1.00 89.25 83 LEU A O 1
ATOM 653 N N . THR A 1 84 ? -1.953 -3.767 10.764 1.00 89.25 84 THR A N 1
ATOM 654 C CA . THR A 1 84 ? -2.888 -4.832 11.186 1.00 89.25 84 THR A CA 1
ATOM 655 C C . THR A 1 84 ? -4.378 -4.474 11.090 1.00 89.25 84 THR A C 1
ATOM 657 O O . THR A 1 84 ? -5.245 -5.269 11.449 1.00 89.25 84 THR A O 1
ATOM 660 N N . ALA A 1 85 ? -4.697 -3.250 10.670 1.00 89.25 85 ALA A N 1
ATOM 661 C CA . ALA A 1 85 ? -6.070 -2.833 10.401 1.00 89.25 85 ALA A CA 1
ATOM 662 C C . ALA A 1 85 ? -6.483 -3.097 8.940 1.00 89.25 85 ALA A C 1
ATOM 664 O O . ALA A 1 85 ? -7.672 -3.086 8.632 1.00 89.25 85 ALA A O 1
ATOM 665 N N . ALA A 1 86 ? -5.521 -3.330 8.039 1.00 90.81 86 ALA A N 1
ATOM 666 C CA . ALA A 1 86 ? -5.762 -3.471 6.608 1.00 90.81 86 ALA A CA 1
ATOM 667 C C . ALA A 1 86 ? -6.320 -4.854 6.257 1.00 90.81 86 ALA A C 1
ATOM 669 O O . ALA A 1 86 ? -5.659 -5.863 6.476 1.00 90.81 86 ALA A O 1
ATOM 670 N N . SER A 1 87 ? -7.505 -4.914 5.654 1.00 90.19 87 SER A N 1
ATOM 671 C CA . SER A 1 87 ? -8.089 -6.159 5.131 1.00 90.19 87 SER A CA 1
ATOM 672 C C . SER A 1 87 ? -7.689 -6.434 3.682 1.00 90.19 87 SER A C 1
ATOM 674 O O . SER A 1 87 ? -7.716 -7.578 3.238 1.00 90.19 87 SER A O 1
ATOM 676 N N . VAL A 1 88 ? -7.328 -5.392 2.931 1.00 91.50 88 VAL A N 1
ATOM 677 C CA . VAL A 1 88 ? -6.971 -5.500 1.514 1.00 91.50 88 VAL A CA 1
ATOM 678 C C . VAL A 1 88 ? -5.637 -4.814 1.263 1.00 91.50 88 VAL A C 1
ATOM 680 O O . VAL A 1 88 ? -5.409 -3.693 1.712 1.00 91.50 88 VAL A O 1
ATOM 683 N N . VAL A 1 89 ? -4.771 -5.483 0.512 1.00 93.06 89 VAL A N 1
ATOM 684 C CA . VAL A 1 89 ? -3.487 -4.968 0.041 1.00 93.06 89 VAL A CA 1
ATOM 685 C C . VAL A 1 89 ? -3.488 -4.997 -1.478 1.00 93.06 89 VAL A C 1
ATOM 687 O O . VAL A 1 89 ? -3.726 -6.043 -2.075 1.00 93.06 89 VAL A O 1
ATOM 690 N N . ILE A 1 90 ? -3.201 -3.864 -2.108 1.00 94.75 90 ILE A N 1
ATOM 691 C CA . ILE A 1 90 ? -3.076 -3.737 -3.560 1.00 94.75 90 ILE A CA 1
ATOM 692 C C . ILE A 1 90 ? -1.637 -3.339 -3.871 1.00 94.75 90 ILE A C 1
ATOM 694 O O . ILE A 1 90 ? -1.157 -2.315 -3.393 1.00 94.75 90 ILE A O 1
ATOM 698 N N . LEU A 1 91 ? -0.947 -4.145 -4.670 1.00 92.75 91 LEU A N 1
ATOM 699 C CA . LEU A 1 91 ? 0.370 -3.833 -5.214 1.00 92.75 91 LEU A CA 1
ATOM 700 C C . LEU A 1 91 ? 0.181 -3.316 -6.640 1.00 92.75 91 LEU A C 1
ATOM 702 O O . LEU A 1 91 ? -0.286 -4.058 -7.506 1.00 92.75 91 LEU A O 1
ATOM 706 N N . VAL A 1 92 ? 0.491 -2.035 -6.851 1.00 93.38 92 VAL A N 1
ATOM 707 C CA . VAL A 1 92 ? 0.304 -1.351 -8.141 1.00 93.38 92 VAL A CA 1
ATOM 708 C C . VAL A 1 92 ? 1.463 -1.618 -9.090 1.00 93.38 92 VAL A C 1
ATOM 710 O O . VAL A 1 92 ? 1.256 -1.756 -10.289 1.00 93.38 92 VAL A O 1
ATOM 713 N N . ASP A 1 93 ? 2.681 -1.666 -8.559 1.00 90.25 93 ASP A N 1
ATOM 714 C CA . ASP A 1 93 ? 3.889 -1.970 -9.311 1.00 90.25 93 ASP A CA 1
ATOM 715 C C . ASP A 1 93 ? 4.777 -2.952 -8.532 1.00 90.25 93 ASP A C 1
ATOM 717 O O . ASP A 1 93 ? 4.658 -3.125 -7.316 1.00 90.25 93 ASP A O 1
ATOM 721 N N . HIS A 1 94 ? 5.664 -3.632 -9.257 1.00 86.38 94 HIS A N 1
ATOM 722 C CA . HIS A 1 94 ? 6.413 -4.781 -8.751 1.00 86.38 94 HIS A CA 1
ATOM 723 C C . HIS A 1 94 ? 7.917 -4.530 -8.761 1.00 86.38 94 HIS A C 1
ATOM 725 O O . HIS A 1 94 ? 8.462 -3.990 -9.730 1.00 86.38 94 HIS A O 1
ATOM 731 N N . ASN A 1 95 ? 8.607 -4.884 -7.675 1.00 86.81 95 ASN A N 1
ATOM 732 C CA . ASN A 1 95 ? 10.060 -4.742 -7.594 1.00 86.81 95 ASN A CA 1
ATOM 733 C C . ASN A 1 95 ? 10.754 -5.978 -8.199 1.00 86.81 95 ASN A C 1
ATOM 735 O O . ASN A 1 95 ? 10.264 -7.100 -8.085 1.00 86.81 95 ASN A O 1
ATOM 739 N N . PHE A 1 96 ? 11.940 -5.791 -8.789 1.00 84.06 96 PHE A N 1
ATOM 740 C CA . PHE A 1 96 ? 12.839 -6.888 -9.184 1.00 84.06 96 PHE A CA 1
ATOM 741 C C . PHE A 1 96 ? 13.228 -7.792 -8.015 1.00 84.06 96 PHE A C 1
ATOM 743 O O . PHE A 1 96 ? 13.512 -8.973 -8.212 1.00 84.06 96 PHE A O 1
ATOM 750 N N . ASN A 1 97 ? 13.261 -7.238 -6.803 1.00 86.00 97 ASN A N 1
ATOM 751 C CA . ASN A 1 97 ? 13.438 -8.006 -5.588 1.00 86.00 97 ASN A CA 1
ATOM 752 C C . ASN A 1 97 ? 12.068 -8.397 -4.990 1.00 86.00 97 ASN A C 1
ATOM 754 O O . ASN A 1 97 ? 11.439 -7.548 -4.350 1.00 86.00 97 ASN A O 1
ATOM 758 N N . PRO A 1 98 ? 11.629 -9.669 -5.095 1.00 85.56 98 PRO A N 1
ATOM 759 C CA . PRO A 1 98 ? 10.321 -10.099 -4.592 1.00 85.56 98 PRO A CA 1
ATOM 760 C C . PRO A 1 98 ? 10.179 -9.953 -3.072 1.00 85.56 98 PRO A C 1
ATOM 762 O O . PRO A 1 98 ? 9.064 -9.819 -2.567 1.00 85.56 98 PRO A O 1
ATOM 765 N N . TYR A 1 99 ? 11.293 -9.942 -2.332 1.00 86.19 99 TYR A N 1
ATOM 766 C CA . TYR A 1 99 ? 11.275 -9.798 -0.877 1.00 86.19 99 TYR A CA 1
ATOM 767 C C . TYR A 1 99 ? 10.781 -8.426 -0.419 1.00 86.19 99 TYR A C 1
ATOM 769 O O . TYR A 1 99 ? 10.276 -8.321 0.694 1.00 86.19 99 TYR A O 1
ATOM 777 N N . VAL A 1 100 ? 10.890 -7.389 -1.257 1.00 88.25 100 VAL A N 1
ATOM 778 C CA . VAL A 1 100 ? 10.351 -6.057 -0.940 1.00 88.25 100 VAL A CA 1
ATOM 779 C C . VAL A 1 100 ? 8.826 -6.122 -0.851 1.00 88.25 100 VAL A C 1
ATOM 781 O O . VAL A 1 100 ? 8.245 -5.686 0.141 1.00 88.25 100 VAL A O 1
ATOM 784 N N . ASP A 1 101 ? 8.185 -6.749 -1.836 1.00 89.19 101 ASP A N 1
ATOM 785 C CA . ASP A 1 101 ? 6.731 -6.907 -1.863 1.00 89.19 101 ASP A CA 1
ATOM 786 C C . ASP A 1 101 ? 6.244 -7.855 -0.763 1.00 89.19 101 ASP A C 1
ATOM 788 O O . ASP A 1 101 ? 5.241 -7.583 -0.110 1.00 89.19 101 ASP A O 1
ATOM 792 N N . VAL A 1 102 ? 6.951 -8.973 -0.545 1.00 87.50 102 VAL A N 1
ATOM 793 C CA . VAL A 1 102 ? 6.626 -9.916 0.540 1.00 87.50 102 VAL A CA 1
ATOM 794 C C . VAL A 1 102 ? 6.715 -9.210 1.890 1.00 87.50 102 VAL A C 1
ATOM 796 O O . VAL A 1 102 ? 5.784 -9.295 2.681 1.00 87.50 102 VAL A O 1
ATOM 799 N N . GLN A 1 103 ? 7.766 -8.420 2.123 1.00 88.19 103 GLN A N 1
ATOM 800 C CA . GLN A 1 103 ? 7.908 -7.652 3.357 1.00 88.19 103 GLN A CA 1
ATOM 801 C C . GLN A 1 103 ? 6.781 -6.624 3.533 1.00 88.19 103 GLN A C 1
ATOM 803 O O . GLN A 1 103 ? 6.330 -6.416 4.661 1.00 88.19 103 GLN A O 1
ATOM 808 N N . ALA A 1 104 ? 6.332 -5.981 2.451 1.00 89.38 104 ALA A N 1
ATOM 809 C CA . ALA A 1 104 ? 5.200 -5.059 2.478 1.00 89.38 104 ALA A CA 1
ATOM 810 C C . ALA A 1 104 ? 3.895 -5.777 2.860 1.00 89.38 104 ALA A C 1
ATOM 812 O O . ALA A 1 104 ? 3.169 -5.311 3.740 1.00 89.38 104 ALA A O 1
ATOM 813 N N . ILE A 1 105 ? 3.642 -6.949 2.272 1.00 89.25 105 ILE A N 1
ATOM 814 C CA . ILE A 1 105 ? 2.497 -7.804 2.614 1.00 89.25 105 ILE A CA 1
ATOM 815 C C . ILE A 1 105 ? 2.576 -8.247 4.080 1.00 89.25 105 ILE A C 1
ATOM 817 O O . ILE A 1 105 ? 1.587 -8.130 4.800 1.00 89.25 105 ILE A O 1
ATOM 821 N N . ASP A 1 106 ? 3.751 -8.657 4.560 1.00 89.31 106 ASP A N 1
ATOM 822 C CA . ASP A 1 106 ? 3.978 -9.076 5.950 1.00 89.31 106 ASP A CA 1
ATOM 823 C C . ASP A 1 106 ? 3.701 -7.958 6.970 1.00 89.31 106 ASP A C 1
ATOM 825 O O . ASP A 1 106 ? 3.478 -8.233 8.151 1.00 89.31 106 ASP A O 1
ATOM 829 N N . ARG A 1 107 ? 3.710 -6.676 6.561 1.00 89.94 107 ARG A N 1
ATOM 830 C CA . ARG A 1 107 ? 3.273 -5.575 7.443 1.00 89.94 107 ARG A CA 1
ATOM 831 C C . ARG A 1 107 ? 1.774 -5.619 7.731 1.00 89.94 107 ARG A C 1
ATOM 833 O O . ARG A 1 107 ? 1.372 -5.184 8.808 1.00 89.94 107 ARG A O 1
ATOM 840 N N . CYS A 1 108 ? 0.983 -6.128 6.791 1.00 87.81 108 CYS A N 1
ATOM 841 C CA . CYS A 1 108 ? -0.469 -6.262 6.905 1.00 87.81 108 CYS A CA 1
ATOM 842 C C . CYS A 1 108 ? -0.841 -7.654 7.437 1.00 87.81 108 CYS A C 1
ATOM 844 O O . CYS A 1 108 ? -1.698 -7.797 8.299 1.00 87.81 108 CYS A O 1
ATOM 846 N N . HIS A 1 109 ? -0.131 -8.692 6.993 1.00 81.81 109 HIS A N 1
ATOM 847 C CA . HIS A 1 109 ? -0.303 -10.068 7.448 1.00 81.81 109 HIS A CA 1
ATOM 848 C C . HIS A 1 109 ? 0.529 -10.341 8.715 1.00 81.81 109 HIS A C 1
ATOM 850 O O . HIS A 1 109 ? 1.444 -11.168 8.728 1.00 81.81 109 HIS A O 1
ATOM 856 N N . ARG A 1 110 ? 0.237 -9.609 9.796 1.00 78.81 110 ARG A N 1
ATOM 857 C CA . ARG A 1 110 ? 0.992 -9.687 11.056 1.00 78.81 110 ARG A CA 1
ATOM 858 C C . ARG A 1 110 ? 0.160 -10.263 12.203 1.00 78.81 110 ARG A C 1
ATOM 860 O O . ARG A 1 110 ? -1.062 -10.139 12.236 1.00 78.81 110 ARG A O 1
ATOM 867 N N . ILE A 1 111 ? 0.845 -10.882 13.169 1.00 68.44 111 ILE A N 1
ATOM 868 C CA . ILE A 1 111 ? 0.249 -11.387 14.417 1.00 68.44 111 ILE A CA 1
ATOM 869 C C . ILE A 1 111 ? -0.467 -10.223 15.125 1.00 68.44 111 ILE A C 1
ATOM 871 O O . ILE A 1 111 ? 0.178 -9.243 15.488 1.00 68.44 111 ILE A O 1
ATOM 875 N N . GLY A 1 112 ? -1.791 -10.329 15.283 1.00 64.88 112 GLY A N 1
ATOM 876 C CA . GLY A 1 112 ? -2.666 -9.266 15.805 1.00 64.88 112 GLY A CA 1
ATOM 877 C C . GLY A 1 112 ? -3.798 -8.862 14.850 1.00 64.88 112 GLY A C 1
ATOM 878 O O . GLY A 1 112 ? -4.797 -8.295 15.286 1.00 64.88 112 GLY A O 1
ATOM 879 N N . GLN A 1 113 ? -3.682 -9.214 13.569 1.00 66.56 113 GLN A N 1
ATOM 880 C CA . GLN A 1 113 ? -4.741 -9.086 12.572 1.00 66.56 113 GLN A CA 1
ATOM 881 C C . GLN A 1 113 ? -5.913 -10.037 12.899 1.00 66.56 113 GLN A C 1
ATOM 883 O O . GLN A 1 113 ? -5.708 -11.239 13.065 1.00 66.56 113 GLN A O 1
ATOM 888 N N . LYS A 1 114 ? -7.148 -9.518 12.967 1.00 67.94 114 LYS A N 1
ATOM 889 C CA . LYS A 1 114 ? -8.368 -10.326 13.203 1.00 67.94 114 LYS A CA 1
ATOM 890 C C . LYS A 1 114 ? -9.084 -10.759 11.916 1.00 67.94 114 LYS A C 1
ATOM 892 O O . LYS A 1 114 ? -9.858 -11.708 11.949 1.00 67.94 114 LYS A O 1
ATOM 897 N N . ASN A 1 115 ? -8.809 -10.077 10.803 1.00 71.81 115 ASN A N 1
ATOM 898 C C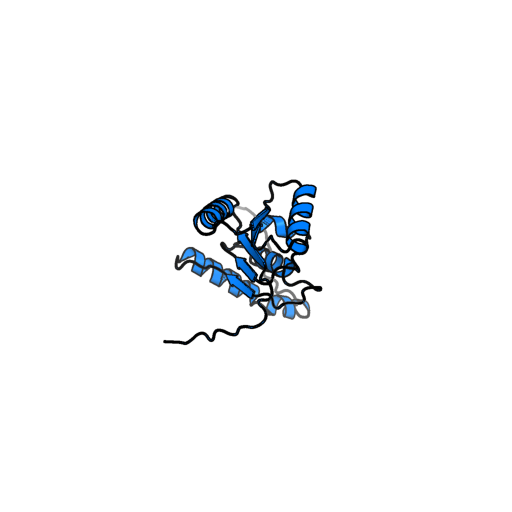A . ASN A 1 115 ? -9.484 -10.268 9.518 1.00 71.81 115 ASN A CA 1
ATOM 899 C C . ASN A 1 115 ? -8.552 -10.925 8.494 1.00 71.81 115 ASN A C 1
ATOM 901 O O . ASN A 1 115 ? -7.351 -10.647 8.482 1.00 71.81 115 ASN A O 1
ATOM 905 N N . ALA A 1 116 ? -9.106 -11.736 7.591 1.00 80.75 116 ALA A N 1
ATOM 906 C CA . ALA A 1 116 ? -8.353 -12.258 6.454 1.00 80.75 116 ALA A CA 1
ATOM 907 C C . ALA A 1 116 ? -7.805 -11.101 5.596 1.00 80.75 116 ALA A C 1
ATOM 909 O O . ALA A 1 116 ? -8.525 -10.144 5.309 1.00 80.75 116 ALA A O 1
ATOM 910 N N . VAL A 1 117 ? -6.529 -11.186 5.204 1.00 86.94 117 VAL A N 1
ATOM 911 C CA . VAL A 1 117 ? -5.882 -10.195 4.331 1.00 86.94 117 VAL A CA 1
ATOM 912 C C . VAL A 1 117 ? -5.945 -10.688 2.892 1.00 86.94 117 VAL A C 1
ATOM 914 O O . VAL A 1 117 ? -5.356 -11.717 2.563 1.00 86.94 117 VAL A O 1
ATOM 917 N N . MET A 1 118 ? -6.623 -9.940 2.026 1.00 89.56 118 MET A N 1
ATOM 918 C CA . MET A 1 118 ? -6.624 -10.182 0.585 1.00 89.56 118 MET A CA 1
ATOM 919 C C . MET A 1 118 ? -5.510 -9.383 -0.085 1.00 89.56 118 MET A C 1
ATOM 921 O O . MET A 1 118 ? -5.408 -8.176 0.122 1.00 89.56 118 MET A O 1
ATOM 925 N N . VAL A 1 119 ? -4.689 -10.041 -0.905 1.00 90.38 119 VAL A N 1
ATOM 926 C CA . VAL A 1 119 ? -3.589 -9.398 -1.635 1.00 90.38 119 VAL A CA 1
ATOM 927 C C . VAL A 1 119 ? -3.869 -9.442 -3.132 1.00 90.38 119 VAL A C 1
ATOM 929 O O . VAL A 1 119 ? -3.948 -10.519 -3.720 1.00 90.38 119 VAL A O 1
ATOM 932 N N . TYR A 1 120 ? -3.950 -8.268 -3.749 1.00 92.31 120 TYR A N 1
ATOM 933 C CA . TYR A 1 120 ? -4.097 -8.085 -5.187 1.00 92.31 120 TYR A CA 1
ATOM 934 C C . TYR A 1 120 ? -2.797 -7.546 -5.778 1.00 92.31 120 TYR A C 1
ATOM 936 O O . TYR A 1 120 ? -2.229 -6.575 -5.283 1.00 92.31 120 TYR A O 1
ATOM 944 N N . ARG A 1 121 ? -2.328 -8.182 -6.850 1.00 90.56 121 ARG A N 1
ATOM 945 C CA . ARG A 1 121 ? -1.160 -7.761 -7.630 1.00 90.56 121 ARG A CA 1
ATOM 946 C C . ARG A 1 121 ? -1.633 -7.334 -9.007 1.00 90.56 121 ARG A C 1
ATOM 948 O O . ARG A 1 121 ? -2.172 -8.163 -9.738 1.00 90.56 121 ARG A O 1
ATOM 955 N N . LEU A 1 122 ? -1.466 -6.058 -9.338 1.00 89.88 122 LEU A N 1
ATOM 956 C CA . LEU A 1 122 ? -1.840 -5.529 -10.645 1.00 89.88 122 LEU A CA 1
ATOM 957 C C . LEU A 1 122 ? -0.683 -5.753 -11.612 1.00 89.88 122 LEU A C 1
ATOM 959 O O . LEU A 1 122 ? 0.373 -5.162 -11.442 1.00 89.88 122 LEU A O 1
ATOM 963 N N . VAL A 1 123 ? -0.876 -6.635 -12.590 1.00 85.12 123 VAL A N 1
ATOM 964 C CA . VAL A 1 123 ? 0.136 -6.970 -13.597 1.00 85.12 123 VAL A CA 1
ATOM 965 C C . VAL A 1 123 ? -0.398 -6.551 -14.958 1.00 85.12 123 VAL A C 1
ATOM 967 O O . VAL A 1 123 ? -1.471 -6.999 -15.363 1.00 85.12 123 VAL A O 1
ATOM 970 N N . SER A 1 124 ? 0.331 -5.689 -15.660 1.00 82.31 124 SER A N 1
ATOM 971 C CA . SER A 1 124 ? 0.029 -5.332 -17.042 1.00 82.31 124 SER A CA 1
ATOM 972 C C . SER A 1 124 ? 0.352 -6.484 -17.997 1.00 82.31 124 SER A C 1
ATOM 974 O O . SER A 1 124 ? 1.260 -7.281 -17.757 1.00 82.31 124 SER A O 1
ATOM 976 N N . ASN A 1 125 ? -0.329 -6.524 -19.144 1.00 82.25 125 ASN A N 1
ATOM 977 C CA . ASN A 1 125 ? -0.065 -7.483 -20.227 1.00 82.25 125 ASN A CA 1
ATOM 978 C C . ASN A 1 125 ? 1.196 -7.143 -21.049 1.00 82.25 125 ASN A C 1
ATOM 980 O O . ASN A 1 125 ? 1.392 -7.660 -22.148 1.00 82.25 125 ASN A O 1
ATOM 984 N N . GLU A 1 126 ? 2.055 -6.266 -20.536 1.00 84.56 126 GLU A N 1
ATOM 985 C CA . GLU A 1 126 ? 3.322 -5.921 -21.164 1.00 84.56 126 GLU A CA 1
ATOM 986 C C . GLU A 1 126 ? 4.364 -7.031 -20.927 1.00 84.56 126 GLU A C 1
ATOM 988 O O . GLU A 1 126 ? 4.540 -7.497 -19.794 1.00 84.56 126 GLU A O 1
ATOM 993 N N . PRO A 1 127 ? 5.143 -7.420 -21.953 1.00 79.56 127 PRO A N 1
ATOM 994 C CA . PRO A 1 127 ? 6.061 -8.561 -21.878 1.00 79.56 127 PRO A CA 1
ATOM 995 C C . PRO A 1 127 ? 7.149 -8.388 -20.809 1.00 79.56 127 PRO A C 1
ATOM 997 O O . PRO A 1 127 ? 7.666 -9.367 -20.265 1.00 79.56 127 PRO A O 1
ATOM 1000 N N . ASN A 1 128 ? 7.504 -7.141 -20.489 1.00 83.69 128 ASN A N 1
ATOM 1001 C CA . ASN A 1 128 ? 8.482 -6.834 -19.450 1.00 83.69 128 ASN A CA 1
ATOM 1002 C C . ASN A 1 128 ? 7.954 -7.160 -18.050 1.00 83.69 128 ASN A C 1
ATOM 1004 O O . ASN A 1 128 ? 8.685 -7.743 -17.247 1.00 83.69 128 ASN A O 1
ATOM 1008 N N . GLU A 1 129 ? 6.699 -6.812 -17.761 1.00 80.62 129 GLU A N 1
ATOM 1009 C CA . GLU A 1 129 ? 6.105 -7.069 -16.451 1.00 80.62 129 GLU A CA 1
ATOM 1010 C C . GLU A 1 129 ? 5.770 -8.553 -16.284 1.00 80.62 129 GLU A C 1
ATOM 1012 O O . GLU A 1 129 ? 6.060 -9.143 -15.244 1.00 80.62 129 GLU A O 1
ATOM 1017 N N . GLU A 1 130 ? 5.301 -9.208 -17.348 1.00 81.81 130 GLU A N 1
ATOM 1018 C CA . GLU A 1 130 ? 5.099 -10.656 -17.346 1.00 81.81 130 GLU A CA 1
ATOM 1019 C C . GLU A 1 130 ? 6.414 -11.408 -17.059 1.00 81.81 130 GLU A C 1
ATOM 1021 O O . GLU A 1 130 ? 6.457 -12.349 -16.259 1.00 81.81 130 GLU A O 1
ATOM 1026 N N . ARG A 1 131 ? 7.525 -10.975 -17.671 1.00 83.44 131 ARG A N 1
ATOM 1027 C CA . ARG A 1 131 ? 8.856 -11.554 -17.434 1.00 83.44 131 ARG A CA 1
ATOM 1028 C C . ARG A 1 131 ? 9.342 -11.320 -16.006 1.00 83.44 131 ARG A C 1
ATOM 1030 O O . ARG A 1 131 ? 9.903 -12.239 -15.405 1.00 83.44 131 ARG A O 1
ATOM 1037 N N . LEU A 1 132 ? 9.133 -10.119 -15.472 1.00 84.00 132 LEU A N 1
ATOM 1038 C CA . LEU A 1 132 ? 9.440 -9.783 -14.084 1.00 84.00 132 LEU A CA 1
ATOM 1039 C C . LEU A 1 132 ? 8.670 -10.694 -13.122 1.00 84.00 132 LEU A C 1
ATOM 1041 O O . LEU A 1 132 ? 9.276 -11.320 -12.254 1.00 84.00 132 LEU A O 1
ATOM 1045 N N . MET A 1 133 ? 7.360 -10.839 -13.320 1.00 81.38 133 MET A N 1
ATOM 1046 C CA . MET A 1 133 ? 6.530 -11.692 -12.474 1.00 81.38 133 MET A CA 1
ATOM 1047 C C . MET A 1 133 ? 6.968 -13.153 -12.543 1.00 81.38 133 MET A C 1
ATOM 1049 O O . MET A 1 133 ? 7.123 -13.783 -11.498 1.00 81.38 133 MET A O 1
ATOM 1053 N N . LYS A 1 134 ? 7.273 -13.685 -13.735 1.00 80.00 134 LYS A N 1
ATOM 1054 C CA . LYS A 1 134 ? 7.836 -15.041 -13.886 1.00 80.00 134 LYS A CA 1
ATOM 1055 C C . LYS A 1 134 ? 9.117 -15.229 -13.067 1.00 80.00 134 LYS A C 1
ATOM 1057 O O . LYS A 1 134 ? 9.262 -16.251 -12.398 1.00 80.00 134 LYS A O 1
ATOM 1062 N N . TYR A 1 135 ? 10.021 -14.247 -13.084 1.00 81.44 135 TYR A N 1
ATOM 1063 C CA . TYR A 1 135 ? 11.250 -14.280 -12.288 1.00 81.44 135 TYR A CA 1
ATOM 1064 C C . TYR A 1 135 ? 10.961 -14.261 -10.780 1.00 81.44 135 TYR A C 1
ATOM 1066 O O . TYR A 1 135 ? 11.458 -15.114 -10.044 1.00 81.44 135 TYR A O 1
ATOM 1074 N N . CYS A 1 136 ? 10.116 -13.335 -10.326 1.00 75.81 136 CYS A N 1
ATOM 1075 C CA . CYS A 1 136 ? 9.748 -13.194 -8.920 1.00 75.81 136 CYS A CA 1
ATOM 1076 C C . CYS A 1 136 ? 9.042 -14.446 -8.376 1.00 75.81 136 CYS A C 1
ATOM 1078 O O . CYS A 1 136 ? 9.364 -14.902 -7.278 1.00 75.81 136 CYS A O 1
ATOM 1080 N N . TYR A 1 137 ? 8.139 -15.054 -9.153 1.00 73.12 137 TYR A N 1
ATOM 1081 C CA . TYR A 1 137 ? 7.493 -16.315 -8.786 1.00 73.12 137 TYR A CA 1
ATOM 1082 C C . TYR A 1 137 ? 8.487 -17.474 -8.735 1.00 73.12 137 TYR A C 1
ATOM 1084 O O . TYR A 1 137 ? 8.485 -18.216 -7.758 1.00 73.12 137 TYR A O 1
ATOM 1092 N N . ALA A 1 138 ? 9.379 -17.612 -9.718 1.00 70.06 138 ALA A N 1
ATOM 1093 C CA . ALA A 1 138 ? 10.396 -18.665 -9.696 1.00 70.06 138 ALA A CA 1
ATOM 1094 C C . ALA A 1 138 ? 11.317 -18.570 -8.462 1.00 70.06 138 ALA A C 1
ATOM 1096 O O . ALA A 1 138 ? 11.739 -19.593 -7.923 1.00 70.06 138 ALA A O 1
ATOM 1097 N N . PHE A 1 139 ? 11.597 -17.352 -7.986 1.00 65.81 139 PHE A N 1
ATOM 1098 C CA . PHE A 1 139 ? 12.373 -17.115 -6.767 1.00 65.81 139 PHE A CA 1
ATOM 1099 C C . PHE A 1 139 ? 11.587 -17.414 -5.483 1.00 65.81 139 PHE A C 1
ATOM 1101 O O . PHE A 1 139 ? 12.112 -18.087 -4.595 1.00 65.81 139 PHE A O 1
ATOM 1108 N N . ASN A 1 140 ? 10.329 -16.965 -5.388 1.00 57.31 140 ASN A N 1
ATOM 1109 C CA . ASN A 1 140 ? 9.467 -17.239 -4.229 1.00 57.31 140 ASN A CA 1
ATOM 1110 C C . ASN A 1 140 ? 9.100 -18.729 -4.101 1.00 57.31 140 ASN A C 1
ATOM 1112 O O . ASN A 1 140 ? 8.910 -19.221 -2.992 1.00 57.31 140 ASN A O 1
ATOM 1116 N N . TYR A 1 141 ? 9.049 -19.463 -5.216 1.00 49.03 141 TYR A N 1
ATOM 1117 C CA . TYR A 1 141 ? 8.780 -20.903 -5.273 1.00 49.03 141 TYR A CA 1
ATOM 1118 C C . TYR A 1 141 ? 10.049 -21.755 -5.365 1.00 49.03 141 TYR A C 1
ATOM 1120 O O . TYR A 1 141 ? 10.011 -22.851 -5.921 1.00 49.03 141 TYR A O 1
ATOM 1128 N N . ASN A 1 142 ? 11.173 -21.310 -4.796 1.00 45.59 142 ASN A N 1
ATOM 1129 C CA . ASN A 1 142 ? 12.353 -22.158 -4.645 1.00 45.59 142 ASN A CA 1
ATOM 1130 C C . ASN A 1 142 ? 12.433 -22.735 -3.213 1.00 45.59 142 ASN A C 1
ATOM 1132 O O . ASN A 1 142 ? 13.269 -22.305 -2.411 1.00 45.59 142 ASN A O 1
ATOM 1136 N N . PRO A 1 143 ? 11.598 -23.737 -2.845 1.00 42.50 143 PRO A N 1
ATOM 1137 C CA . PRO A 1 143 ? 11.648 -24.364 -1.522 1.00 42.50 143 PRO A CA 1
ATOM 1138 C C . PRO A 1 143 ? 12.995 -25.056 -1.260 1.00 42.50 143 PRO A C 1
ATOM 1140 O O . PRO A 1 143 ? 13.304 -25.394 -0.118 1.00 42.50 143 PRO A O 1
ATOM 1143 N N . LEU A 1 144 ? 13.818 -25.253 -2.297 1.00 43.91 144 LEU A N 1
ATOM 1144 C CA . LEU A 1 144 ? 15.139 -25.870 -2.218 1.00 43.91 144 LEU A CA 1
ATOM 1145 C C . LEU A 1 144 ? 16.179 -24.998 -1.505 1.00 43.91 144 LEU A C 1
ATOM 1147 O O . LEU A 1 144 ? 17.105 -25.559 -0.927 1.00 43.91 144 LEU A O 1
ATOM 1151 N N . VAL A 1 145 ? 16.023 -23.669 -1.455 1.00 49.16 145 VAL A N 1
ATOM 1152 C CA . VAL A 1 145 ? 16.956 -22.811 -0.696 1.00 49.16 145 VAL A CA 1
ATOM 1153 C C . VAL A 1 145 ? 16.750 -22.987 0.816 1.00 49.16 145 VAL A C 1
ATOM 1155 O O . VAL A 1 145 ? 17.719 -23.062 1.567 1.00 49.16 145 VAL A O 1
ATOM 1158 N N . TYR A 1 146 ? 15.505 -23.185 1.266 1.00 41.31 146 TYR A N 1
ATOM 1159 C CA . TYR A 1 146 ? 15.197 -23.432 2.682 1.00 41.31 14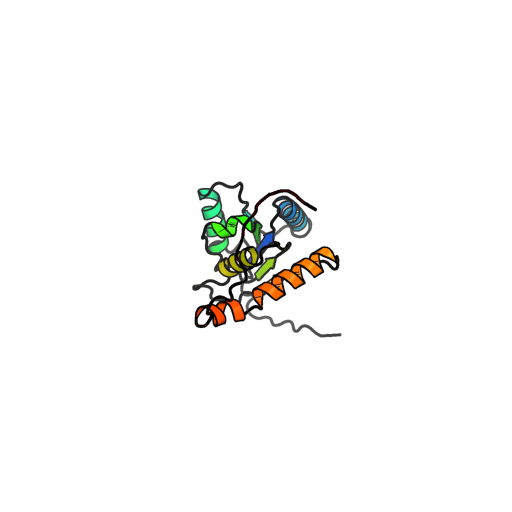6 TYR A CA 1
ATOM 1160 C C . TYR A 1 146 ? 15.329 -24.908 3.096 1.00 41.31 146 TYR A C 1
ATOM 1162 O O . TYR A 1 146 ? 15.734 -25.186 4.224 1.00 41.31 146 TYR A O 1
ATOM 1170 N N . LYS A 1 147 ? 15.068 -25.874 2.199 1.00 37.38 147 LYS A N 1
ATOM 1171 C CA . LYS A 1 147 ? 15.340 -27.306 2.462 1.00 37.38 147 LYS A CA 1
ATOM 1172 C C . LYS A 1 147 ? 16.828 -27.662 2.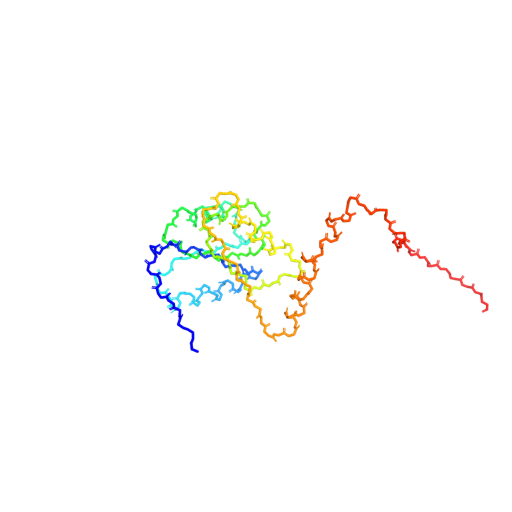354 1.00 37.38 147 LYS A C 1
ATOM 1174 O O . LYS A 1 147 ? 17.286 -28.569 3.045 1.00 37.38 147 LYS A O 1
ATOM 1179 N N . GLY A 1 148 ? 17.577 -26.956 1.507 1.00 36.72 148 GLY A N 1
ATOM 1180 C CA . GLY A 1 148 ? 18.984 -27.229 1.210 1.00 36.72 148 GLY A CA 1
ATOM 1181 C C . GLY A 1 148 ? 19.965 -26.749 2.278 1.00 36.72 148 GLY A C 1
ATOM 1182 O O . GLY A 1 148 ? 21.020 -27.348 2.427 1.00 36.72 148 GLY A O 1
ATOM 1183 N N . LEU A 1 149 ? 19.625 -25.753 3.101 1.00 41.28 149 LEU A N 1
ATOM 1184 C CA . LEU A 1 149 ? 20.523 -25.270 4.166 1.00 41.28 149 LEU A CA 1
ATOM 1185 C C . LEU A 1 149 ? 20.671 -26.224 5.365 1.00 41.28 149 LEU A C 1
ATOM 1187 O O . LEU A 1 149 ? 21.490 -25.969 6.243 1.00 41.28 149 LEU A O 1
ATOM 1191 N N . ARG A 1 150 ? 19.939 -27.346 5.397 1.00 40.84 150 ARG A N 1
ATOM 1192 C CA . ARG A 1 150 ? 20.240 -28.463 6.309 1.00 40.84 150 ARG A CA 1
ATOM 1193 C C . ARG A 1 150 ? 21.108 -29.555 5.683 1.00 40.84 150 ARG A C 1
ATOM 1195 O O . ARG A 1 150 ? 21.633 -30.355 6.439 1.00 40.84 150 ARG A O 1
ATOM 1202 N N . ASN A 1 151 ? 21.273 -29.588 4.356 1.00 40.12 151 ASN A N 1
ATOM 1203 C CA . ASN A 1 151 ? 21.919 -30.696 3.638 1.00 40.12 151 ASN A CA 1
ATOM 1204 C C . ASN A 1 151 ? 22.618 -30.254 2.334 1.00 40.12 151 ASN A C 1
ATOM 1206 O O . ASN A 1 151 ? 22.506 -30.932 1.314 1.00 40.12 151 ASN A O 1
ATOM 1210 N N . LEU A 1 152 ? 23.352 -29.138 2.332 1.00 41.31 152 LEU A N 1
ATOM 1211 C CA . LEU A 1 152 ? 24.254 -28.817 1.224 1.00 41.31 152 LEU A CA 1
ATOM 1212 C C . LEU A 1 152 ? 25.700 -28.811 1.713 1.00 41.31 152 LEU A C 1
ATOM 1214 O O . LEU A 1 152 ? 26.228 -27.806 2.186 1.00 41.31 152 LEU A O 1
ATOM 1218 N N . SER A 1 153 ? 26.363 -29.950 1.521 1.00 43.38 153 SER A N 1
ATOM 1219 C CA . SER A 1 153 ? 27.747 -29.933 1.070 1.00 43.38 153 SER A CA 1
ATOM 1220 C C . SER A 1 153 ? 27.809 -29.034 -0.169 1.00 43.38 153 SER A C 1
ATOM 1222 O O . SER A 1 153 ? 27.267 -29.348 -1.227 1.00 43.38 153 SER A O 1
ATOM 1224 N N . LEU A 1 154 ? 28.395 -27.852 0.007 1.00 38.12 154 LEU A N 1
ATOM 1225 C CA . LEU A 1 154 ? 28.630 -26.871 -1.048 1.00 38.12 154 LEU A CA 1
ATOM 1226 C C . LEU A 1 154 ? 29.272 -27.556 -2.264 1.00 38.12 154 LEU A C 1
ATOM 1228 O O . LEU A 1 154 ? 30.346 -28.145 -2.138 1.00 38.12 154 LEU A O 1
ATOM 1232 N N . GLN A 1 155 ? 28.647 -27.468 -3.442 1.00 38.69 155 GLN A N 1
ATOM 1233 C CA . GLN A 1 155 ? 29.326 -27.889 -4.666 1.00 38.69 155 GLN A CA 1
ATOM 1234 C C . GLN A 1 155 ? 30.436 -26.884 -5.016 1.00 38.69 155 GLN A C 1
ATOM 1236 O O . GLN A 1 155 ? 30.193 -25.671 -5.024 1.00 38.69 155 GLN A O 1
ATOM 1241 N N . PRO A 1 156 ? 31.659 -27.355 -5.314 1.00 40.97 156 PRO A N 1
ATOM 1242 C CA . PRO A 1 156 ? 32.803 -26.497 -5.569 1.00 40.97 156 PRO A CA 1
ATOM 1243 C C . PRO A 1 156 ? 32.777 -26.000 -7.017 1.00 40.97 156 PRO A C 1
ATOM 1245 O O . PRO A 1 156 ? 33.470 -26.534 -7.874 1.00 40.97 156 PRO A O 1
ATOM 1248 N N . SER A 1 157 ? 31.993 -24.966 -7.318 1.00 43.31 157 SER A N 1
ATOM 1249 C CA . SER A 1 157 ? 32.089 -24.294 -8.627 1.00 43.31 157 SER A CA 1
ATOM 1250 C C . SER A 1 157 ? 32.148 -22.769 -8.567 1.00 43.31 157 SER A C 1
ATOM 1252 O O . SER A 1 157 ? 32.271 -22.122 -9.601 1.00 43.31 157 SER A O 1
ATOM 1254 N N . LEU A 1 158 ? 32.218 -22.175 -7.371 1.00 49.69 158 LEU A N 1
ATOM 1255 C CA . LEU A 1 158 ? 32.554 -20.758 -7.209 1.00 49.69 158 LEU A CA 1
ATOM 1256 C C . LEU A 1 158 ? 33.976 -20.562 -6.654 1.00 49.69 158 LEU A C 1
ATOM 1258 O O . LEU A 1 158 ? 34.178 -19.977 -5.592 1.00 49.69 158 LEU A O 1
ATOM 1262 N N . ARG A 1 159 ? 35.000 -20.997 -7.403 1.00 37.22 159 ARG A N 1
ATOM 1263 C CA . ARG A 1 159 ? 36.315 -20.336 -7.326 1.00 37.22 159 ARG A CA 1
ATOM 1264 C C . ARG A 1 159 ? 36.344 -19.181 -8.317 1.00 37.22 159 ARG A C 1
ATOM 1266 O O . ARG A 1 159 ? 36.580 -19.336 -9.508 1.00 37.22 159 ARG A O 1
ATOM 1273 N N . ARG A 1 160 ? 36.090 -18.001 -7.768 1.00 40.84 160 ARG A N 1
ATOM 1274 C CA . ARG A 1 160 ? 36.441 -16.691 -8.319 1.00 40.84 160 ARG A CA 1
ATOM 1275 C C . ARG A 1 160 ? 37.978 -16.601 -8.376 1.00 40.84 160 ARG A C 1
ATOM 1277 O O . ARG A 1 160 ? 38.580 -16.928 -7.364 1.00 40.84 160 ARG A O 1
ATOM 1284 N N . THR A 1 161 ? 38.588 -16.152 -9.481 1.00 35.16 161 THR A N 1
ATOM 1285 C CA . THR A 1 161 ? 39.400 -14.908 -9.565 1.00 35.16 161 THR A CA 1
ATOM 1286 C C . THR A 1 161 ? 40.256 -14.785 -10.836 1.00 35.16 161 THR A C 1
ATOM 1288 O O . THR A 1 161 ? 40.715 -15.759 -11.414 1.00 35.16 161 THR A O 1
ATOM 1291 N N . LYS A 1 162 ? 40.438 -13.512 -11.206 1.00 42.62 162 LYS A N 1
ATOM 1292 C CA . LYS A 1 162 ? 41.230 -12.870 -12.267 1.00 42.62 162 LYS A CA 1
ATOM 1293 C C . LYS A 1 162 ? 42.721 -13.275 -12.348 1.00 42.62 162 LYS A C 1
ATOM 1295 O O . LYS A 1 162 ? 43.319 -13.576 -11.323 1.00 42.62 162 LYS A O 1
ATOM 1300 N N . GLY A 1 163 ? 43.320 -13.062 -13.528 1.00 33.56 163 GLY A N 1
ATOM 1301 C CA . GLY A 1 163 ? 44.771 -12.923 -13.796 1.00 33.56 163 GLY A CA 1
ATOM 1302 C C . GLY A 1 163 ? 45.075 -13.341 -15.244 1.00 33.56 163 GLY A C 1
ATOM 1303 O O . GLY A 1 163 ? 44.811 -14.479 -15.594 1.00 33.56 163 GLY A O 1
ATOM 1304 N N . ILE A 1 164 ? 45.305 -12.437 -16.205 1.00 44.38 164 ILE A N 1
ATOM 1305 C CA . ILE A 1 164 ? 46.593 -11.795 -16.552 1.00 44.38 164 ILE A CA 1
ATOM 1306 C C . ILE A 1 164 ? 47.754 -12.803 -16.654 1.00 44.38 164 ILE A C 1
ATOM 1308 O O . ILE A 1 164 ? 48.142 -13.361 -15.639 1.00 44.38 164 ILE A O 1
ATOM 1312 N N . GLU A 1 165 ? 48.282 -12.953 -17.882 1.00 39.22 165 GLU A N 1
ATOM 1313 C CA . GLU A 1 165 ? 49.685 -13.160 -18.335 1.00 39.22 165 GLU A CA 1
ATOM 1314 C C . GLU A 1 165 ? 49.730 -14.103 -19.557 1.00 39.22 165 GLU A C 1
ATOM 1316 O O . GLU A 1 165 ? 49.268 -15.232 -19.515 1.00 39.22 165 GLU A O 1
ATOM 1321 N N . ARG A 1 166 ? 49.996 -13.567 -20.754 1.00 41.44 166 ARG A N 1
ATOM 1322 C CA . ARG A 1 166 ? 51.319 -13.444 -21.405 1.00 41.44 166 ARG A CA 1
ATOM 1323 C C . ARG A 1 166 ? 51.915 -14.782 -21.903 1.00 41.44 166 ARG A C 1
ATOM 1325 O O . ARG A 1 166 ? 52.527 -15.517 -21.148 1.00 41.44 166 ARG A O 1
ATOM 1332 N N . ASN A 1 167 ? 51.933 -14.875 -23.237 1.00 37.09 167 ASN A N 1
ATOM 1333 C CA . ASN A 1 167 ? 53.053 -15.271 -24.107 1.00 37.09 167 ASN A CA 1
ATOM 1334 C C . ASN A 1 167 ? 53.341 -16.745 -24.476 1.00 37.09 167 ASN A C 1
ATOM 1336 O O . ASN A 1 167 ? 53.431 -17.622 -23.627 1.00 37.09 167 ASN A O 1
ATOM 1340 N N . ARG A 1 168 ? 53.713 -16.863 -25.768 1.00 38.69 168 ARG A N 1
ATOM 1341 C CA . ARG A 1 168 ? 54.456 -17.909 -26.504 1.00 38.69 168 ARG A CA 1
ATOM 1342 C C . ARG A 1 168 ? 53.666 -19.114 -27.025 1.00 38.69 168 ARG A C 1
ATOM 1344 O O . ARG A 1 168 ? 53.461 -20.074 -26.295 1.00 38.69 168 ARG A O 1
ATOM 1351 N N . GLN A 1 169 ? 53.382 -19.100 -28.329 1.00 41.28 169 GLN A N 1
ATOM 1352 C CA . GLN A 1 169 ? 54.178 -19.817 -29.340 1.00 41.28 169 GLN A CA 1
ATOM 1353 C C . GLN A 1 169 ? 54.303 -18.948 -30.592 1.00 41.28 169 GLN A C 1
ATOM 1355 O O . GLN A 1 169 ? 53.352 -18.175 -30.844 1.00 41.28 169 GLN A O 1
#